Protein AF-A0A353Z3K5-F1 (afdb_monomer_lite)

Sequence (93 aa):
FTDIGNIWLVNEDESRPGGRFNANTFINELAVSSGIGLRISIDPIIVRFDWAWPMRYPYPIENSHWVIDDINFSSYDWRKKNLILNISLGYPF

Radius of gyration: 17.29 Å; chains: 1; bounding box: 48×22×41 Å

Foldseek 3Di:
DKDKDDAADCDDDPVDPPRHDDPVLVVLQIWMKDWDKDWDCDPFKIKMKIKIFTQAHSDDDPNGRGCPVVDDPPDPVNCVVTIDIDIDMDGDD

Secondary structure (DSSP, 8-state):
-EEEE---BSS--TTSTT-B--TTTTTTT-EEEEEEEEEEEETTEEEEEEEEEEEEEEEEETTEEE-STT--TT-HHHHHHH-EEEEEEE---

Structure (mmCIF, N/CA/C/O backbone):
data_AF-A0A353Z3K5-F1
#
_entry.id   AF-A0A353Z3K5-F1
#
loop_
_atom_site.group_PDB
_atom_site.id
_atom_site.type_symbol
_atom_site.label_atom_id
_atom_site.label_alt_id
_atom_site.label_comp_id
_atom_site.label_asym_id
_atom_site.label_entity_id
_atom_site.label_seq_id
_atom_site.pdbx_PDB_ins_code
_atom_site.Cartn_x
_atom_site.Cartn_y
_atom_site.Cartn_z
_atom_site.occupancy
_atom_site.B_iso_or_equiv
_atom_site.auth_seq_id
_atom_site.auth_comp_id
_atom_site.auth_asym_id
_atom_site.auth_atom_id
_atom_site.pdbx_PDB_model_num
ATOM 1 N N . PHE A 1 1 ? -7.511 -7.131 5.275 1.00 94.75 1 PHE A N 1
ATOM 2 C CA . PHE A 1 1 ? -7.795 -7.170 3.832 1.00 94.75 1 PHE A CA 1
ATOM 3 C C . PHE A 1 1 ? -6.488 -6.977 3.078 1.00 94.75 1 PHE A C 1
ATOM 5 O O . PHE A 1 1 ? -5.529 -6.482 3.665 1.00 94.75 1 PHE A O 1
ATOM 12 N N . THR A 1 2 ? -6.441 -7.407 1.823 1.00 97.00 2 THR A N 1
ATOM 13 C CA . THR A 1 2 ? -5.292 -7.225 0.932 1.00 97.00 2 THR A CA 1
ATOM 14 C C . THR A 1 2 ? -5.845 -6.847 -0.426 1.00 97.00 2 THR A C 1
ATOM 16 O O . THR A 1 2 ? -6.682 -7.578 -0.957 1.00 97.00 2 THR A O 1
ATOM 19 N N . ASP A 1 3 ? -5.375 -5.726 -0.958 1.00 96.19 3 ASP A N 1
ATOM 20 C CA . ASP A 1 3 ? -5.824 -5.181 -2.231 1.00 96.19 3 ASP A CA 1
ATOM 21 C C . ASP A 1 3 ? -4.668 -5.216 -3.228 1.00 96.19 3 ASP A C 1
ATOM 23 O O . ASP A 1 3 ? -3.511 -4.952 -2.886 1.00 96.19 3 ASP A O 1
ATOM 27 N N . ILE A 1 4 ? -4.984 -5.579 -4.468 1.00 97.75 4 ILE A N 1
ATOM 28 C CA . ILE A 1 4 ? -4.015 -5.699 -5.555 1.00 97.75 4 ILE A CA 1
ATOM 29 C C . ILE A 1 4 ? -4.603 -5.015 -6.777 1.00 97.75 4 ILE A C 1
ATOM 31 O O . ILE A 1 4 ? -5.719 -5.336 -7.189 1.00 97.75 4 ILE A O 1
ATOM 35 N N . GLY A 1 5 ? -3.861 -4.090 -7.375 1.00 96.56 5 GLY A N 1
ATOM 36 C CA . GLY A 1 5 ? -4.352 -3.398 -8.555 1.00 96.56 5 GLY A CA 1
ATOM 37 C C . GLY A 1 5 ? -3.366 -2.422 -9.164 1.00 96.56 5 GLY A C 1
ATOM 38 O O . GLY A 1 5 ? -2.364 -2.039 -8.564 1.00 96.56 5 GLY A O 1
ATOM 39 N N . ASN A 1 6 ? -3.679 -2.026 -10.389 1.00 96.38 6 ASN A N 1
ATOM 40 C CA . ASN A 1 6 ? -3.043 -0.930 -11.097 1.00 96.38 6 ASN A CA 1
ATOM 41 C C . ASN A 1 6 ? -4.025 -0.388 -12.152 1.00 96.38 6 ASN A C 1
ATOM 43 O O . ASN A 1 6 ? -5.054 -1.011 -12.426 1.00 96.38 6 ASN A O 1
ATOM 47 N N . ILE A 1 7 ? -3.731 0.781 -12.718 1.00 95.12 7 ILE A N 1
ATOM 48 C CA . ILE A 1 7 ? -4.528 1.419 -13.768 1.00 95.12 7 ILE A CA 1
ATOM 49 C C . ILE A 1 7 ? -3.639 1.601 -14.994 1.00 95.12 7 ILE A C 1
ATOM 51 O O . ILE A 1 7 ? -2.538 2.135 -14.893 1.00 95.12 7 ILE A O 1
ATOM 55 N N . TRP A 1 8 ? -4.154 1.202 -16.156 1.00 96.12 8 TRP A N 1
ATOM 56 C CA . TRP A 1 8 ? -3.456 1.310 -17.433 1.00 96.12 8 TRP A CA 1
ATOM 57 C C . TRP A 1 8 ? -4.251 2.127 -18.441 1.00 96.12 8 TRP A C 1
ATOM 59 O O . TRP A 1 8 ? -5.479 2.212 -18.387 1.00 96.12 8 TRP A O 1
ATOM 69 N N . LEU A 1 9 ? -3.533 2.690 -19.405 1.00 96.12 9 LEU A N 1
ATOM 70 C CA . LEU A 1 9 ? -4.099 3.344 -20.568 1.00 96.12 9 LEU A CA 1
ATOM 71 C C . LEU A 1 9 ? -4.392 2.320 -21.662 1.00 96.12 9 LEU A C 1
ATOM 73 O O . LEU A 1 9 ? -3.606 1.407 -21.922 1.00 96.12 9 LEU A O 1
ATOM 77 N N . VAL A 1 10 ? -5.529 2.501 -22.330 1.00 94.69 10 VAL A N 1
ATOM 78 C CA . VAL A 1 10 ? -5.874 1.724 -23.528 1.00 94.69 10 VAL A CA 1
ATOM 79 C C . VAL A 1 10 ? -5.013 2.174 -24.711 1.00 94.69 10 VAL A C 1
ATOM 81 O O . VAL A 1 10 ? -4.449 1.345 -25.423 1.00 94.69 10 VAL A O 1
ATOM 84 N N . ASN A 1 11 ? -4.877 3.492 -24.877 1.00 93.50 11 ASN A N 1
ATOM 85 C CA . ASN A 1 11 ? -4.079 4.124 -25.923 1.00 93.50 11 ASN A CA 1
ATOM 86 C C . ASN A 1 11 ? -2.814 4.742 -25.326 1.00 93.50 11 ASN A C 1
ATOM 88 O O . ASN A 1 11 ? -2.805 5.136 -24.161 1.00 93.50 11 ASN A O 1
ATOM 92 N N . GLU A 1 12 ? -1.761 4.846 -26.130 1.00 93.00 12 GLU A N 1
ATOM 93 C CA . GLU A 1 12 ? -0.553 5.568 -25.726 1.00 93.00 12 GLU A CA 1
ATOM 94 C C . GLU A 1 12 ? -0.837 7.063 -25.579 1.00 93.00 12 GLU A C 1
ATOM 96 O O . GLU A 1 12 ? -1.688 7.629 -26.266 1.00 93.00 12 GLU A O 1
ATOM 101 N N . ASP A 1 13 ? -0.122 7.684 -24.648 1.00 94.69 13 ASP A N 1
ATOM 102 C CA . ASP A 1 13 ? -0.214 9.101 -24.331 1.00 94.69 13 ASP A CA 1
ATOM 103 C C . ASP A 1 13 ? 1.206 9.614 -24.091 1.00 94.69 13 ASP A C 1
ATOM 105 O O . ASP A 1 13 ? 1.905 9.128 -23.198 1.00 94.69 13 ASP A O 1
ATOM 109 N N . GLU A 1 14 ? 1.639 10.586 -24.891 1.00 93.81 14 GLU A N 1
ATOM 110 C CA . GLU A 1 14 ? 2.986 11.161 -24.817 1.00 93.81 14 GLU A CA 1
ATOM 111 C C . GLU A 1 14 ? 3.270 11.824 -23.462 1.00 93.81 14 GLU A C 1
ATOM 113 O O . GLU A 1 14 ? 4.418 11.866 -23.023 1.00 93.81 14 GLU A O 1
ATOM 118 N N . SER A 1 15 ? 2.233 12.291 -22.756 1.00 95.38 15 SER A N 1
ATOM 119 C CA . SER A 1 15 ? 2.374 12.853 -21.408 1.00 95.38 15 SER A CA 1
ATOM 120 C C . SER A 1 15 ? 2.586 11.788 -20.325 1.00 95.38 15 SER A C 1
ATOM 122 O O . SER A 1 15 ? 3.001 12.114 -19.212 1.00 95.38 15 SER A O 1
ATOM 124 N N . ARG A 1 16 ? 2.302 10.514 -20.631 1.00 89.94 16 ARG A N 1
ATOM 125 C CA . ARG A 1 16 ? 2.358 9.370 -19.705 1.00 89.94 16 ARG A CA 1
ATOM 126 C C . ARG A 1 16 ? 3.032 8.162 -20.373 1.00 89.94 16 ARG A C 1
ATOM 128 O O . ARG A 1 16 ? 2.393 7.118 -20.563 1.00 89.94 16 ARG A O 1
ATOM 135 N N . PRO A 1 17 ? 4.323 8.283 -20.736 1.00 89.88 17 PRO A N 1
ATOM 136 C CA . PRO A 1 17 ? 5.049 7.214 -21.412 1.00 89.88 17 PRO A CA 1
ATOM 137 C C . PRO A 1 17 ? 5.077 5.943 -20.555 1.00 89.88 17 PRO A C 1
ATOM 139 O O . PRO A 1 17 ? 5.242 6.001 -19.339 1.00 89.88 17 PRO A O 1
ATOM 142 N N . GLY A 1 18 ? 4.890 4.785 -21.194 1.00 88.81 18 GLY A N 1
ATOM 143 C CA . GLY A 1 18 ? 4.819 3.490 -20.505 1.00 88.81 18 GLY A CA 1
ATOM 144 C C . GLY A 1 18 ? 3.491 3.206 -19.791 1.00 88.81 18 GLY A C 1
ATOM 145 O O . GLY A 1 18 ? 3.342 2.141 -19.210 1.00 88.81 18 GLY A O 1
ATOM 146 N N . GLY A 1 19 ? 2.504 4.109 -19.855 1.00 91.81 19 GLY A N 1
ATOM 147 C CA . GLY A 1 19 ? 1.202 3.909 -19.211 1.00 91.81 19 GLY A CA 1
ATOM 148 C C . GLY A 1 19 ? 0.265 2.9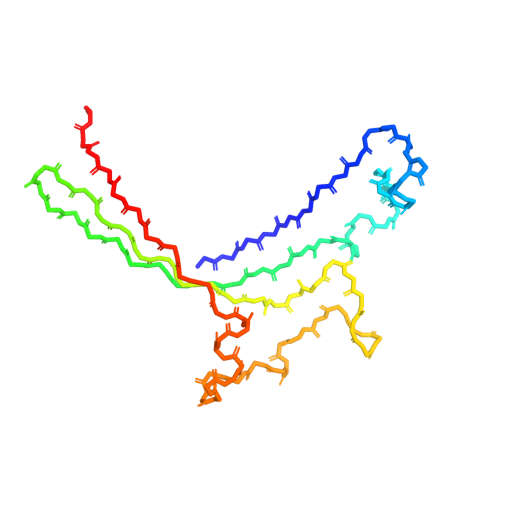30 -19.930 1.00 91.81 19 GLY A C 1
ATOM 149 O O . GLY A 1 19 ? -0.755 2.546 -19.360 1.00 91.81 19 GLY A O 1
ATOM 150 N N . ARG A 1 20 ? 0.561 2.535 -21.176 1.00 95.31 20 ARG A N 1
ATOM 151 C CA . ARG A 1 20 ? -0.281 1.606 -21.944 1.00 95.31 20 ARG A CA 1
ATOM 152 C C . ARG A 1 20 ? -0.202 0.189 -21.378 1.00 95.31 20 ARG A C 1
ATOM 154 O O . ARG A 1 20 ? 0.876 -0.295 -21.056 1.00 95.31 20 ARG A O 1
ATOM 161 N N . PHE A 1 21 ? -1.344 -0.495 -21.328 1.00 95.81 21 PHE A N 1
ATOM 162 C CA . PHE A 1 21 ? -1.402 -1.888 -20.890 1.00 95.81 21 PHE A CA 1
ATOM 163 C C . PHE A 1 21 ? -0.507 -2.799 -21.742 1.00 95.81 21 PHE A C 1
ATOM 165 O O . PHE A 1 21 ? -0.617 -2.826 -22.971 1.00 95.81 21 PHE A O 1
ATOM 172 N N . ASN A 1 22 ? 0.320 -3.601 -21.073 1.00 94.19 22 ASN A N 1
ATOM 173 C CA . ASN A 1 22 ? 1.156 -4.614 -21.700 1.00 94.19 22 ASN A CA 1
ATOM 174 C C . ASN A 1 22 ? 1.059 -5.944 -20.936 1.00 94.19 22 ASN A C 1
ATOM 176 O O . ASN A 1 22 ? 1.444 -6.057 -19.772 1.00 94.19 22 ASN A O 1
ATOM 180 N N . ALA A 1 23 ? 0.581 -6.983 -21.623 1.00 94.19 23 ALA A N 1
ATOM 181 C CA . ALA A 1 23 ? 0.371 -8.310 -21.045 1.00 94.19 23 ALA A CA 1
ATOM 182 C C . ALA A 1 23 ? 1.668 -9.012 -20.590 1.00 94.19 23 ALA A C 1
ATOM 184 O O . ALA A 1 23 ? 1.603 -9.951 -19.802 1.00 94.19 23 ALA A O 1
ATOM 185 N N . ASN A 1 24 ? 2.841 -8.566 -21.046 1.00 94.75 24 ASN A N 1
ATOM 186 C CA . ASN A 1 24 ? 4.122 -9.131 -20.620 1.00 94.75 24 ASN A CA 1
ATOM 187 C C . ASN A 1 24 ? 4.643 -8.509 -19.314 1.00 94.75 24 ASN A C 1
ATOM 189 O O . ASN A 1 24 ? 5.468 -9.125 -18.642 1.00 94.75 24 ASN A O 1
ATOM 193 N N . THR A 1 25 ? 4.192 -7.303 -18.952 1.00 92.25 25 THR A N 1
ATOM 194 C CA . THR A 1 25 ? 4.715 -6.551 -17.795 1.00 92.25 25 THR A CA 1
ATOM 195 C C . THR A 1 25 ? 3.675 -6.289 -16.710 1.00 92.25 25 THR A C 1
ATOM 197 O O . THR A 1 25 ? 4.066 -5.999 -15.582 1.00 92.25 25 THR A O 1
ATOM 200 N N . PHE A 1 26 ? 2.377 -6.473 -16.985 1.00 93.50 26 PHE A N 1
ATOM 201 C CA . PHE A 1 26 ? 1.296 -6.080 -16.069 1.00 93.50 26 PHE A CA 1
ATOM 202 C C . PHE A 1 26 ? 1.428 -6.645 -14.646 1.00 93.50 26 PHE A C 1
ATOM 204 O O . PHE A 1 26 ? 1.130 -5.937 -13.691 1.00 93.50 26 PHE A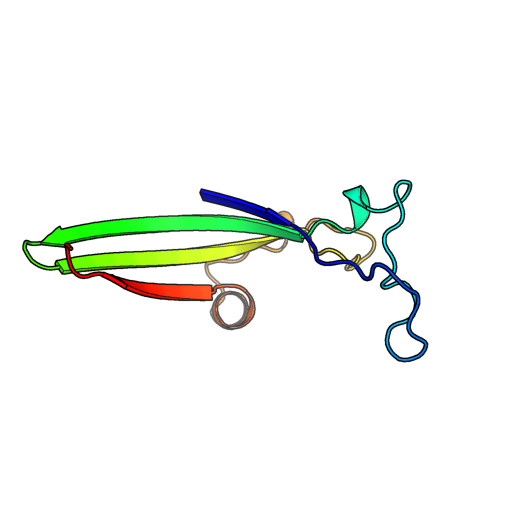 O 1
ATOM 211 N N . ILE A 1 27 ? 1.914 -7.883 -14.477 1.00 93.31 27 ILE A N 1
ATOM 212 C CA . ILE A 1 27 ? 2.133 -8.482 -13.148 1.00 93.31 27 ILE A CA 1
ATOM 213 C C . ILE A 1 27 ? 3.162 -7.684 -12.343 1.00 93.31 27 ILE A C 1
ATOM 215 O O . ILE A 1 27 ? 2.981 -7.464 -11.145 1.00 93.31 27 ILE A O 1
ATOM 219 N N . ASN A 1 28 ? 4.223 -7.213 -13.001 1.00 91.81 28 ASN A N 1
ATOM 220 C CA . ASN A 1 28 ? 5.260 -6.422 -12.349 1.00 91.81 28 ASN A CA 1
ATOM 221 C C . ASN A 1 28 ? 4.777 -5.009 -11.999 1.00 91.81 28 ASN A C 1
ATOM 223 O O . ASN A 1 28 ? 5.342 -4.367 -11.117 1.00 91.81 28 ASN A O 1
ATOM 227 N N . GLU A 1 29 ? 3.696 -4.556 -12.619 1.00 94.31 29 GLU A N 1
ATOM 228 C CA . GLU A 1 29 ? 3.117 -3.229 -12.432 1.00 94.31 29 GLU A CA 1
ATOM 229 C C . GLU A 1 29 ? 1.975 -3.224 -11.398 1.00 94.31 29 GLU A C 1
ATOM 231 O O . GLU A 1 29 ? 1.368 -2.188 -11.169 1.00 94.31 29 GLU A O 1
ATOM 236 N N . LEU A 1 30 ? 1.663 -4.347 -10.738 1.00 96.19 30 LEU A N 1
ATOM 237 C CA . LEU A 1 30 ? 0.601 -4.407 -9.722 1.00 96.19 30 LEU A CA 1
ATOM 238 C C . LEU A 1 30 ? 1.036 -3.813 -8.375 1.00 96.19 30 LEU A C 1
ATOM 240 O O . LEU A 1 30 ? 1.932 -4.339 -7.715 1.00 96.19 30 LEU A O 1
ATOM 244 N N . ALA A 1 31 ? 0.360 -2.778 -7.888 1.00 96.75 31 ALA A N 1
ATOM 245 C CA . ALA A 1 31 ? 0.528 -2.352 -6.503 1.00 96.75 31 ALA A CA 1
ATOM 246 C C . ALA A 1 31 ? -0.169 -3.350 -5.566 1.00 96.75 31 ALA A C 1
ATOM 248 O O . ALA A 1 31 ? -1.262 -3.828 -5.875 1.00 96.75 31 ALA A O 1
ATOM 249 N N . VAL A 1 32 ? 0.450 -3.656 -4.424 1.00 97.31 32 VAL A N 1
ATOM 250 C CA . VAL A 1 32 ? -0.143 -4.504 -3.377 1.00 97.31 32 VAL A CA 1
ATOM 251 C C . VAL A 1 32 ? -0.130 -3.737 -2.068 1.00 97.31 32 VAL A C 1
ATOM 253 O O . VAL A 1 32 ? 0.917 -3.242 -1.644 1.00 97.31 32 VAL A O 1
ATOM 256 N N . SER A 1 33 ? -1.271 -3.686 -1.396 1.00 96.38 33 SER A N 1
ATOM 257 C CA . SER A 1 33 ? -1.399 -3.157 -0.043 1.00 96.38 33 SER A CA 1
ATOM 258 C C . SER A 1 33 ? -2.085 -4.171 0.861 1.00 96.38 33 SER A C 1
ATOM 260 O O . SER A 1 33 ? -2.875 -5.009 0.423 1.00 96.38 33 SER A O 1
ATOM 262 N N . SER A 1 34 ? -1.766 -4.094 2.145 1.00 97.38 34 SER A N 1
ATOM 263 C CA . SER A 1 34 ? -2.423 -4.881 3.181 1.00 97.38 34 SER A CA 1
ATOM 264 C C . SER A 1 34 ? -2.940 -3.951 4.258 1.00 97.38 34 SER A C 1
ATOM 266 O O . SER A 1 34 ? -2.377 -2.885 4.508 1.00 97.38 34 SER A O 1
ATOM 268 N N . GLY A 1 35 ? -4.032 -4.355 4.890 1.00 96.69 35 GLY A N 1
ATOM 269 C CA . GLY A 1 35 ? -4.692 -3.529 5.879 1.00 96.69 35 GLY A CA 1
ATOM 270 C C . GLY A 1 35 ? -5.574 -4.298 6.844 1.00 96.69 35 GLY A C 1
ATOM 271 O O . GLY A 1 35 ? -5.897 -5.474 6.655 1.00 96.69 35 GLY A O 1
ATOM 272 N N . ILE A 1 36 ? -5.985 -3.606 7.897 1.00 97.19 36 ILE A N 1
ATOM 273 C CA . ILE A 1 36 ? -6.923 -4.084 8.908 1.00 97.19 36 ILE A CA 1
ATOM 274 C C . ILE A 1 36 ? -8.117 -3.137 8.907 1.00 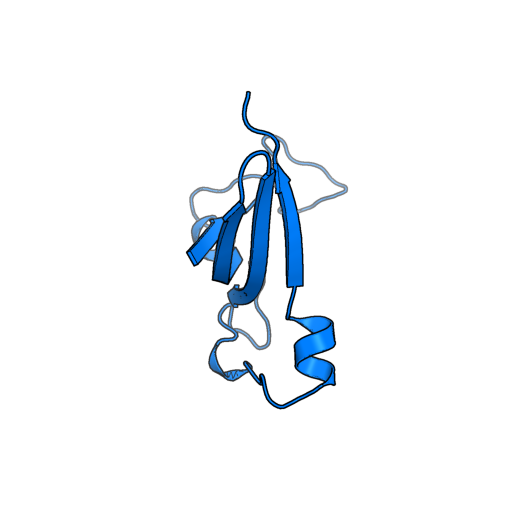97.19 36 ILE A C 1
ATOM 276 O O . ILE A 1 36 ? -7.954 -1.918 8.946 1.00 97.19 36 ILE A O 1
ATOM 280 N N . GLY A 1 37 ? -9.311 -3.719 8.849 1.00 96.62 37 GLY A N 1
ATOM 281 C CA . GLY A 1 37 ? -10.573 -2.993 8.854 1.00 96.62 37 GLY A CA 1
ATOM 282 C C . GLY A 1 37 ? -11.378 -3.304 10.107 1.00 96.62 37 GLY A C 1
ATOM 283 O O . GLY A 1 37 ? -11.500 -4.467 10.494 1.00 96.62 37 GLY A O 1
ATOM 284 N N . LEU A 1 38 ? -11.948 -2.274 10.723 1.00 96.94 38 LEU A N 1
ATOM 285 C CA . LEU A 1 38 ? -12.922 -2.378 11.802 1.00 96.94 38 LEU A CA 1
ATOM 286 C C . LEU A 1 38 ? -14.270 -1.863 11.299 1.00 96.94 38 LEU A C 1
ATOM 288 O O . LEU A 1 38 ? -14.381 -0.714 10.875 1.00 96.94 38 LEU A O 1
ATOM 292 N N . ARG A 1 39 ? -15.301 -2.708 11.377 1.00 95.12 39 ARG A N 1
ATOM 293 C CA . ARG A 1 39 ? -16.679 -2.362 11.013 1.00 95.12 39 ARG A CA 1
ATOM 294 C C . ARG A 1 39 ? -17.567 -2.420 12.245 1.00 95.12 39 ARG A C 1
ATOM 296 O O . ARG A 1 39 ? -17.688 -3.468 12.871 1.00 95.12 39 ARG A O 1
ATOM 303 N N . ILE A 1 40 ? -18.216 -1.304 12.547 1.00 95.19 40 ILE A N 1
ATOM 304 C CA . ILE A 1 40 ? -19.132 -1.157 13.675 1.00 95.19 40 ILE A CA 1
ATOM 305 C C . ILE A 1 40 ? -20.526 -0.886 13.107 1.00 95.19 40 ILE A C 1
ATOM 307 O O . ILE A 1 40 ? -20.694 0.011 12.284 1.00 95.19 40 ILE A O 1
ATOM 311 N N . SER A 1 41 ? -21.514 -1.675 13.530 1.00 93.94 41 SER A N 1
ATOM 312 C CA . SER A 1 41 ? -22.917 -1.524 13.131 1.00 93.94 41 SER A CA 1
ATOM 313 C C . SER A 1 41 ? -23.719 -1.089 14.351 1.00 93.94 41 SER A C 1
ATOM 315 O O . SER A 1 41 ? -23.849 -1.861 15.298 1.00 93.94 41 SER A O 1
ATOM 317 N N . ILE A 1 42 ? -24.200 0.151 14.349 1.00 90.50 42 ILE A N 1
ATOM 318 C CA . ILE A 1 42 ? -25.026 0.729 15.413 1.00 90.50 42 ILE A CA 1
ATOM 319 C C . ILE A 1 42 ? -26.251 1.299 14.726 1.00 90.50 42 ILE A C 1
ATOM 321 O O . ILE A 1 42 ? -26.127 2.333 14.087 1.00 90.50 42 ILE A O 1
ATOM 325 N N . ASP A 1 43 ? -27.414 0.666 14.835 1.00 89.06 43 ASP A N 1
ATOM 326 C CA . ASP A 1 43 ? -28.599 1.138 14.117 1.00 89.06 43 ASP A CA 1
ATOM 327 C C . ASP A 1 43 ? -28.912 2.610 14.457 1.00 89.06 43 ASP A C 1
ATOM 329 O O . ASP A 1 43 ? -28.979 2.958 15.641 1.00 89.06 43 ASP A O 1
ATOM 333 N N . PRO A 1 44 ? -29.088 3.501 13.459 1.00 88.69 44 PRO A N 1
ATOM 334 C CA . PRO A 1 44 ? -29.201 3.265 12.013 1.00 88.69 44 PRO A CA 1
ATOM 335 C C . PRO A 1 44 ? -27.928 3.651 11.220 1.00 88.69 44 PRO A C 1
ATOM 337 O O . PRO A 1 44 ? -28.010 4.347 10.218 1.00 88.69 44 PRO A O 1
ATOM 340 N N . ILE A 1 45 ? -26.726 3.319 11.675 1.00 92.94 45 ILE A N 1
ATOM 341 C CA . ILE A 1 45 ? -25.445 3.781 11.116 1.00 92.94 45 ILE A CA 1
ATOM 342 C C . ILE A 1 45 ? -24.440 2.622 11.061 1.00 92.94 45 ILE A C 1
ATOM 344 O O . ILE A 1 45 ? -24.289 1.832 11.993 1.00 92.94 45 ILE A O 1
ATOM 348 N N . ILE A 1 46 ? -23.676 2.552 9.972 1.00 94.25 46 ILE A N 1
ATOM 349 C CA . ILE A 1 46 ? -22.495 1.693 9.856 1.00 94.25 46 ILE A CA 1
ATOM 350 C C . ILE A 1 46 ? -21.264 2.587 9.777 1.00 94.25 46 ILE A C 1
ATOM 352 O O . ILE A 1 46 ? -21.167 3.448 8.905 1.00 94.25 46 ILE A O 1
ATOM 356 N N . VAL A 1 47 ? -20.297 2.348 10.655 1.00 95.50 47 VAL A N 1
ATOM 357 C CA . VAL A 1 47 ? -19.007 3.042 10.656 1.00 95.50 47 VAL A CA 1
ATOM 358 C C . VAL A 1 47 ? -17.913 2.057 10.270 1.00 95.50 47 VAL A C 1
ATOM 360 O O . VAL A 1 47 ? -17.901 0.917 10.744 1.00 95.50 47 VAL A O 1
ATOM 363 N N . ARG A 1 48 ? -16.980 2.486 9.417 1.00 96.06 48 ARG A N 1
ATOM 364 C CA . ARG A 1 48 ? -15.783 1.708 9.080 1.00 96.06 48 ARG A CA 1
ATOM 365 C C . ARG A 1 48 ? -14.519 2.525 9.274 1.00 96.06 48 ARG A C 1
ATOM 367 O O . ARG A 1 48 ? -14.482 3.697 8.902 1.00 96.06 48 ARG A O 1
ATOM 374 N N . PHE A 1 49 ? -13.502 1.853 9.793 1.00 97.12 49 PHE A N 1
ATOM 375 C CA . PHE A 1 49 ? -12.131 2.330 9.893 1.00 97.12 49 PHE A CA 1
ATOM 376 C C . PHE A 1 49 ? -11.236 1.318 9.195 1.00 97.12 49 PHE A C 1
ATOM 378 O O . PHE A 1 49 ? -11.129 0.184 9.655 1.00 97.12 49 PHE A O 1
ATOM 385 N N . ASP A 1 50 ? -10.617 1.718 8.095 1.00 97.19 50 ASP A N 1
ATOM 386 C CA . ASP A 1 50 ? -9.747 0.862 7.300 1.00 97.19 50 ASP A CA 1
ATOM 387 C C . ASP A 1 50 ? -8.331 1.456 7.321 1.00 97.19 50 ASP A C 1
ATOM 389 O O . ASP A 1 50 ? -8.083 2.523 6.758 1.00 97.19 50 ASP A O 1
ATOM 393 N N . TRP A 1 51 ? -7.406 0.775 8.002 1.00 96.81 51 TRP A N 1
ATOM 394 C CA . TRP A 1 51 ? -5.981 1.112 8.017 1.00 96.81 51 TRP A CA 1
ATOM 395 C C . TRP A 1 51 ? -5.241 0.244 7.014 1.00 96.81 51 TRP A C 1
ATOM 397 O O . TRP A 1 51 ? -5.272 -0.978 7.141 1.00 96.81 51 TRP A O 1
ATOM 407 N N . ALA A 1 52 ? -4.538 0.855 6.065 1.00 97.31 52 ALA A N 1
ATOM 408 C CA . ALA A 1 52 ? -3.774 0.148 5.043 1.00 97.31 52 ALA A CA 1
ATOM 409 C C . ALA A 1 52 ? -2.352 0.699 4.907 1.00 97.31 52 ALA A C 1
ATOM 411 O O . ALA A 1 52 ? -2.097 1.876 5.168 1.00 97.31 52 ALA A O 1
ATOM 412 N N . TRP A 1 53 ? -1.434 -0.165 4.485 1.00 97.31 53 TRP A N 1
ATOM 413 C CA . TRP A 1 53 ? -0.037 0.155 4.208 1.00 97.31 53 TRP A CA 1
ATOM 414 C C . TRP A 1 53 ? 0.468 -0.642 2.987 1.00 97.31 53 TRP A C 1
ATOM 416 O O . TRP A 1 53 ? -0.063 -1.717 2.678 1.00 97.31 53 TRP A O 1
ATOM 426 N N . PRO A 1 54 ? 1.465 -0.125 2.249 1.00 96.44 54 PRO A N 1
ATOM 427 C CA . PRO A 1 54 ? 1.967 -0.761 1.035 1.00 96.44 54 PRO A CA 1
ATOM 428 C C . PRO A 1 54 ? 2.801 -2.007 1.361 1.00 96.44 54 PRO A C 1
ATOM 430 O O . PRO A 1 54 ? 3.613 -1.995 2.281 1.00 96.44 54 PRO A O 1
ATOM 433 N N . MET A 1 55 ? 2.613 -3.070 0.578 1.00 96.62 55 MET A N 1
ATOM 434 C CA . MET A 1 55 ? 3.471 -4.268 0.536 1.00 96.62 55 MET A CA 1
ATOM 435 C C . MET A 1 55 ? 4.364 -4.271 -0.700 1.00 96.62 55 MET A C 1
ATOM 437 O O . MET A 1 55 ? 5.493 -4.761 -0.653 1.00 96.62 55 MET A O 1
ATOM 441 N N . ARG A 1 56 ? 3.842 -3.746 -1.813 1.00 95.94 56 ARG A N 1
ATOM 442 C CA . ARG A 1 56 ? 4.501 -3.741 -3.113 1.00 95.94 56 ARG A CA 1
ATOM 443 C C . ARG A 1 56 ? 4.147 -2.478 -3.885 1.00 95.94 56 ARG A C 1
ATOM 445 O O . ARG A 1 56 ? 2.963 -2.167 -4.032 1.00 95.94 56 ARG A O 1
ATOM 452 N N . TYR A 1 57 ? 5.148 -1.803 -4.435 1.00 95.56 57 TYR A N 1
ATOM 453 C CA . TYR A 1 57 ? 4.945 -0.699 -5.366 1.00 95.56 57 TYR A CA 1
ATOM 454 C C . TYR A 1 57 ? 4.902 -1.192 -6.821 1.00 95.56 57 TYR A C 1
ATOM 456 O O . TYR A 1 57 ? 5.574 -2.165 -7.182 1.00 95.56 57 TYR A O 1
ATOM 464 N N . PRO A 1 58 ? 4.136 -0.512 -7.692 1.00 93.75 58 PRO A N 1
ATOM 465 C CA . PRO A 1 58 ? 4.081 -0.839 -9.116 1.00 93.75 58 PRO A CA 1
ATOM 466 C C . PRO A 1 58 ? 5.386 -0.475 -9.849 1.00 93.75 58 PRO A C 1
ATOM 468 O O . PRO A 1 58 ? 5.618 -0.930 -10.963 1.00 93.75 58 PRO A O 1
ATOM 471 N N . TYR A 1 59 ? 6.265 0.297 -9.204 1.00 90.62 59 TYR A N 1
ATOM 472 C CA . TYR A 1 59 ? 7.615 0.638 -9.647 1.00 90.62 59 TYR A CA 1
ATOM 473 C C . TYR A 1 59 ? 8.657 0.105 -8.648 1.00 90.62 59 TYR A C 1
ATOM 475 O O . TYR A 1 59 ? 8.349 -0.027 -7.461 1.00 90.62 59 TYR A O 1
ATOM 483 N N . PRO A 1 60 ? 9.881 -0.208 -9.101 1.00 89.25 60 PRO A N 1
ATOM 484 C CA . PRO A 1 60 ? 10.931 -0.703 -8.222 1.00 89.25 60 PRO A CA 1
ATOM 485 C C . PRO A 1 60 ? 11.520 0.415 -7.346 1.00 89.25 60 PRO A C 1
ATOM 487 O O . PRO A 1 60 ? 11.740 1.537 -7.803 1.00 89.25 60 PRO A O 1
ATOM 490 N N . ILE A 1 61 ? 11.830 0.076 -6.098 1.00 86.62 61 ILE A N 1
ATOM 491 C CA . ILE A 1 61 ? 12.615 0.849 -5.133 1.00 86.62 61 ILE A CA 1
ATOM 492 C C . ILE A 1 61 ? 13.818 -0.024 -4.766 1.00 86.62 61 ILE A C 1
ATOM 494 O O . ILE A 1 61 ? 13.646 -1.183 -4.410 1.00 86.62 61 ILE A O 1
ATOM 498 N N . GLU A 1 62 ? 15.039 0.490 -4.925 1.00 87.56 62 GLU A N 1
ATOM 499 C CA . GLU A 1 62 ? 16.272 -0.278 -4.648 1.00 87.56 62 GLU A CA 1
ATOM 500 C C . GLU A 1 62 ? 16.323 -1.654 -5.355 1.00 87.56 62 GLU A C 1
ATOM 502 O O . GLU A 1 62 ? 16.794 -2.648 -4.812 1.00 87.56 62 GLU A O 1
ATOM 507 N N . ASN A 1 63 ? 15.842 -1.715 -6.604 1.00 87.62 63 ASN A N 1
ATOM 508 C CA . ASN A 1 63 ? 15.706 -2.936 -7.420 1.00 87.62 63 ASN A CA 1
ATOM 509 C C . ASN A 1 63 ? 14.679 -3.970 -6.910 1.00 87.62 63 ASN A C 1
ATOM 511 O O . ASN A 1 63 ? 14.596 -5.064 -7.468 1.00 87.62 63 ASN A O 1
ATOM 515 N N . SER A 1 64 ? 13.859 -3.630 -5.913 1.00 91.25 64 SER A N 1
ATOM 516 C CA . SER A 1 64 ? 12.753 -4.457 -5.428 1.00 91.25 64 SER A CA 1
ATOM 517 C C . SER A 1 64 ? 11.414 -3.750 -5.615 1.00 91.25 64 SER A C 1
ATOM 519 O O . SER A 1 64 ? 11.280 -2.552 -5.403 1.00 91.25 64 SER A O 1
ATOM 521 N N . HIS A 1 65 ? 10.375 -4.494 -5.984 1.00 92.88 65 HIS A N 1
ATOM 522 C CA . HIS A 1 65 ? 9.006 -3.980 -5.897 1.00 92.88 65 HIS A CA 1
ATOM 523 C C . HIS A 1 65 ? 8.419 -4.145 -4.493 1.00 92.88 65 HIS A C 1
ATOM 525 O O . HIS A 1 65 ? 7.482 -3.436 -4.136 1.00 92.88 65 HIS A O 1
ATOM 531 N N . TRP A 1 66 ? 8.932 -5.104 -3.720 1.00 95.12 66 TRP A N 1
ATOM 532 C CA . TRP A 1 66 ? 8.449 -5.451 -2.390 1.00 95.12 66 TRP A CA 1
ATOM 533 C C . TRP A 1 66 ? 9.153 -4.608 -1.336 1.00 95.12 66 TRP A C 1
ATOM 535 O O . TRP A 1 66 ? 10.377 -4.517 -1.346 1.00 95.12 66 TRP A O 1
ATOM 545 N N . VAL A 1 67 ? 8.369 -4.051 -0.417 1.00 94.75 67 VAL A N 1
ATOM 546 C CA . VAL A 1 67 ? 8.836 -3.168 0.668 1.00 94.75 67 VAL A CA 1
ATOM 547 C C . VAL A 1 67 ? 8.466 -3.722 2.043 1.00 94.75 67 VAL A C 1
ATOM 549 O O . VAL A 1 67 ? 8.271 -2.981 3.002 1.00 94.75 67 VAL A O 1
ATOM 552 N N . ILE A 1 68 ? 8.300 -5.045 2.134 1.00 92.94 68 ILE A N 1
ATOM 553 C CA . ILE A 1 68 ? 7.851 -5.710 3.363 1.00 92.94 68 ILE A CA 1
ATOM 554 C C . ILE A 1 68 ? 8.896 -5.546 4.473 1.00 92.94 68 ILE A C 1
ATOM 556 O O . ILE A 1 68 ? 8.539 -5.277 5.618 1.00 92.94 68 ILE A O 1
ATOM 560 N N . ASP A 1 69 ? 10.175 -5.641 4.117 1.00 92.38 69 ASP A N 1
ATOM 561 C CA . ASP A 1 69 ? 11.287 -5.511 5.061 1.00 92.38 69 ASP A CA 1
ATOM 562 C C . ASP A 1 69 ? 11.456 -4.067 5.578 1.00 92.38 69 ASP A C 1
ATOM 564 O O . ASP A 1 69 ? 11.986 -3.855 6.668 1.00 92.38 69 ASP A O 1
ATOM 568 N N . ASP A 1 70 ? 10.922 -3.078 4.852 1.00 91.75 70 ASP A N 1
ATOM 569 C CA . ASP A 1 70 ? 10.972 -1.655 5.216 1.00 91.75 70 ASP A CA 1
ATOM 570 C C . ASP A 1 70 ? 9.828 -1.227 6.147 1.00 91.75 70 ASP A C 1
ATOM 572 O O . ASP A 1 70 ? 9.733 -0.058 6.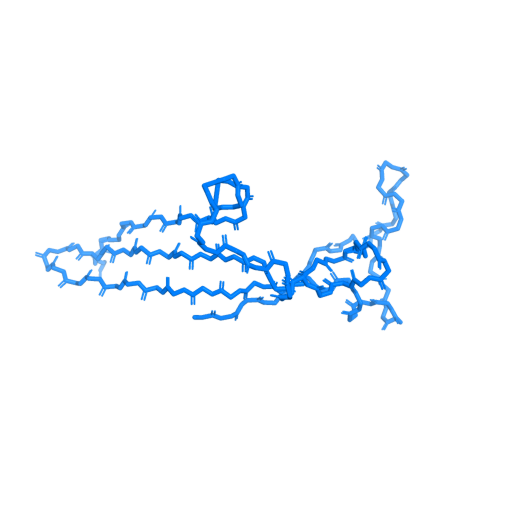545 1.00 91.75 70 ASP A O 1
ATOM 576 N N . ILE A 1 71 ? 8.907 -2.137 6.479 1.00 94.12 71 ILE A N 1
ATOM 577 C CA . ILE A 1 71 ? 7.745 -1.826 7.311 1.00 94.12 71 ILE A CA 1
ATOM 578 C C . ILE A 1 71 ? 8.192 -1.515 8.736 1.00 94.12 71 ILE A C 1
ATOM 580 O O . ILE A 1 71 ? 8.679 -2.375 9.468 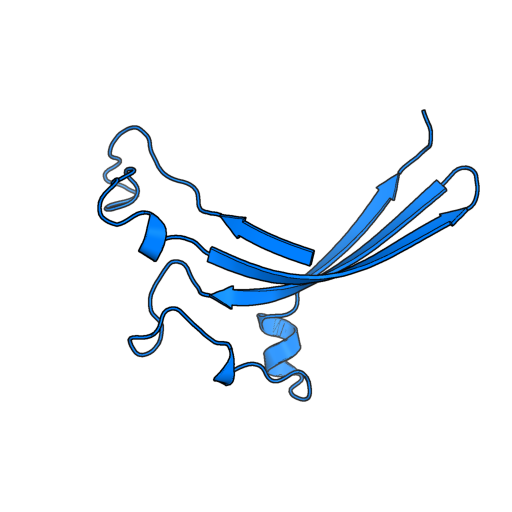1.00 94.12 71 ILE A O 1
ATOM 584 N N . ASN A 1 72 ? 7.929 -0.286 9.178 1.00 95.50 72 ASN A N 1
ATOM 585 C CA . ASN A 1 72 ? 8.270 0.149 10.525 1.00 95.50 72 ASN A CA 1
ATOM 586 C C . ASN A 1 72 ? 7.105 0.867 11.208 1.00 95.50 72 ASN A C 1
ATOM 588 O O . ASN A 1 72 ? 7.021 2.097 11.238 1.00 95.50 72 ASN A O 1
ATOM 592 N N . PHE A 1 73 ? 6.231 0.088 11.846 1.00 94.31 73 PHE A N 1
ATOM 593 C CA . PHE A 1 73 ? 5.114 0.628 12.620 1.00 94.31 73 PHE A CA 1
ATOM 594 C C . PHE A 1 73 ? 5.528 1.376 13.883 1.00 94.31 73 PHE A C 1
ATOM 596 O O . PHE A 1 73 ? 4.686 2.074 14.436 1.00 94.31 73 PHE A O 1
ATOM 603 N N . SER A 1 74 ? 6.774 1.273 14.348 1.00 96.00 74 SER A N 1
ATOM 604 C CA . SER A 1 74 ? 7.265 2.008 15.523 1.00 96.00 74 SER A CA 1
ATOM 605 C C .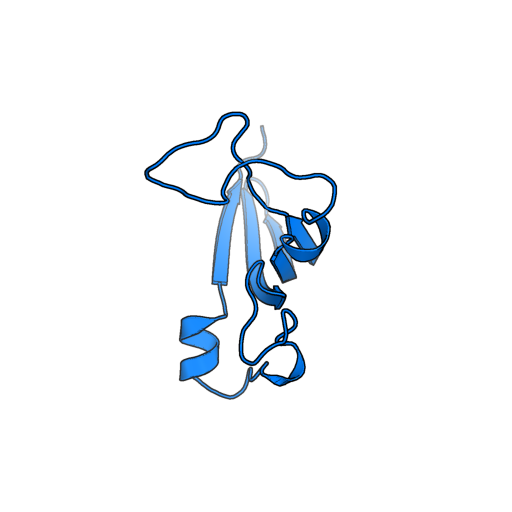 SER A 1 74 ? 7.713 3.429 15.164 1.00 96.00 74 SER A C 1
ATOM 607 O O . SER A 1 74 ? 7.558 4.347 15.974 1.00 96.00 74 SER A O 1
ATOM 609 N N . SER A 1 75 ? 8.170 3.647 13.930 1.00 97.25 75 SER A N 1
ATOM 610 C CA . SER A 1 75 ? 8.596 4.953 13.424 1.00 97.25 75 SER A CA 1
ATOM 611 C C . SER A 1 75 ? 7.411 5.874 13.120 1.00 97.25 75 SER A C 1
ATOM 613 O O . SER A 1 75 ? 6.510 5.541 12.349 1.00 97.25 75 SER A O 1
ATOM 615 N N . TYR A 1 76 ? 7.429 7.076 13.702 1.00 95.62 76 TYR A N 1
ATOM 616 C CA . TYR A 1 76 ? 6.440 8.112 13.401 1.00 95.62 76 TYR A CA 1
ATOM 617 C C . TYR A 1 76 ? 6.490 8.540 11.930 1.00 95.62 76 TYR A C 1
ATOM 619 O O . TYR A 1 76 ? 5.447 8.601 11.276 1.00 95.62 76 TYR A O 1
ATOM 627 N N . ASP A 1 77 ? 7.691 8.777 11.399 1.00 97.00 77 ASP A N 1
ATOM 628 C CA . ASP A 1 77 ? 7.872 9.231 10.020 1.00 97.00 77 ASP A CA 1
ATOM 629 C C . ASP A 1 77 ? 7.414 8.184 9.007 1.00 97.00 77 ASP A C 1
ATOM 631 O O . ASP A 1 77 ? 6.816 8.531 7.988 1.00 97.00 77 ASP A O 1
ATOM 635 N N . TRP A 1 78 ? 7.642 6.900 9.301 1.00 95.62 78 TRP A N 1
ATOM 636 C CA . TRP A 1 78 ? 7.166 5.815 8.450 1.00 95.62 78 TRP A CA 1
ATOM 637 C C . TRP A 1 78 ? 5.639 5.749 8.443 1.00 95.62 78 TRP A C 1
ATOM 639 O O . TRP A 1 78 ? 5.041 5.741 7.367 1.00 95.62 78 TRP A O 1
ATOM 649 N N . ARG A 1 79 ? 4.995 5.775 9.623 1.00 95.44 79 ARG A N 1
ATOM 650 C CA . ARG A 1 79 ? 3.526 5.763 9.722 1.00 95.44 79 ARG A CA 1
ATOM 651 C C . ARG A 1 79 ? 2.916 6.948 8.977 1.00 95.44 79 ARG A C 1
ATOM 653 O O . ARG A 1 79 ? 1.972 6.761 8.226 1.00 95.44 79 ARG A O 1
ATOM 660 N N . LYS A 1 80 ? 3.481 8.150 9.126 1.00 95.12 80 LYS A N 1
ATOM 661 C CA . LYS A 1 80 ? 2.985 9.363 8.459 1.00 95.12 80 LYS A CA 1
ATOM 662 C C . LYS A 1 80 ? 3.023 9.270 6.928 1.00 95.12 80 LYS A C 1
ATOM 664 O O . LYS A 1 80 ? 2.186 9.882 6.274 1.00 95.12 80 LYS A O 1
ATOM 669 N N . LYS A 1 81 ? 3.999 8.554 6.362 1.00 93.94 81 LYS A N 1
ATOM 670 C CA . LYS A 1 81 ? 4.179 8.426 4.906 1.00 93.94 81 LYS A CA 1
ATOM 671 C C . LYS A 1 81 ? 3.426 7.243 4.301 1.00 93.94 81 LYS A C 1
ATOM 673 O O . LYS A 1 81 ? 2.976 7.346 3.168 1.00 93.94 81 LYS A O 1
ATOM 678 N N . ASN A 1 82 ? 3.330 6.133 5.031 1.00 94.94 82 ASN A N 1
ATOM 679 C CA . ASN A 1 82 ? 2.907 4.848 4.471 1.00 94.94 82 ASN A CA 1
ATOM 680 C C . ASN A 1 82 ? 1.558 4.353 5.004 1.00 94.94 82 ASN A C 1
ATOM 682 O O . ASN A 1 82 ? 0.940 3.507 4.364 1.00 94.94 82 ASN A O 1
ATOM 686 N N . LEU A 1 83 ? 1.104 4.838 6.164 1.00 95.25 83 LEU A N 1
ATOM 687 C CA . LEU A 1 83 ? -0.155 4.402 6.758 1.00 95.25 83 LEU A CA 1
ATOM 688 C C . LEU A 1 83 ? -1.292 5.322 6.311 1.00 95.25 83 LEU A C 1
ATOM 690 O O . LEU A 1 83 ? -1.294 6.516 6.611 1.00 95.25 83 LEU A O 1
ATOM 694 N N . ILE A 1 84 ? -2.284 4.746 5.643 1.00 95.38 84 ILE A N 1
ATOM 695 C CA . ILE A 1 84 ? -3.495 5.445 5.217 1.00 95.38 84 ILE A CA 1
ATOM 696 C C . ILE A 1 84 ? -4.650 4.968 6.092 1.00 95.38 84 ILE A C 1
ATOM 698 O O . ILE A 1 84 ? -4.876 3.766 6.225 1.00 95.38 84 ILE A O 1
ATOM 702 N N . LEU A 1 85 ? -5.375 5.916 6.686 1.00 95.62 85 LEU A N 1
ATOM 703 C CA . LEU A 1 85 ? -6.621 5.661 7.402 1.00 95.62 85 LEU A CA 1
ATOM 704 C C . LEU A 1 85 ? -7.790 6.176 6.566 1.00 95.62 85 LEU A C 1
ATOM 706 O O . LEU A 1 85 ? -7.924 7.381 6.360 1.00 95.62 85 LEU A O 1
ATOM 710 N N . ASN A 1 86 ? -8.656 5.261 6.149 1.00 95.25 86 ASN A N 1
ATOM 711 C CA . ASN A 1 86 ? -9.928 5.576 5.520 1.00 95.25 86 ASN A CA 1
ATOM 712 C C . ASN A 1 86 ? -11.062 5.424 6.536 1.00 95.25 86 ASN A C 1
ATOM 714 O O . ASN A 1 86 ? -11.151 4.419 7.244 1.00 95.25 86 ASN A O 1
ATOM 718 N N . ILE A 1 87 ? -11.940 6.424 6.593 1.00 95.69 87 ILE A N 1
ATOM 719 C CA . ILE A 1 87 ? -13.113 6.436 7.469 1.00 95.69 87 ILE A CA 1
ATOM 720 C C . ILE A 1 87 ? -14.345 6.573 6.585 1.00 95.69 87 ILE A C 1
ATOM 722 O O . ILE A 1 87 ? -14.416 7.484 5.761 1.00 95.69 87 ILE A O 1
ATOM 726 N N . SER A 1 88 ? -15.323 5.687 6.762 1.00 93.75 88 SER A N 1
ATOM 727 C CA . SER A 1 88 ? -16.587 5.759 6.023 1.00 93.75 88 SER A CA 1
ATOM 728 C C . SER A 1 88 ? -17.789 5.628 6.951 1.00 93.75 88 SER A C 1
ATOM 730 O O . SER A 1 88 ? -17.762 4.825 7.887 1.00 93.75 88 SER A O 1
ATOM 732 N N . LEU A 1 89 ? -18.842 6.387 6.646 1.00 94.12 89 LEU A N 1
ATOM 733 C CA . LEU A 1 89 ? -20.147 6.338 7.299 1.00 94.12 89 LEU A CA 1
ATOM 734 C C . LEU A 1 89 ? -21.193 5.904 6.273 1.00 94.12 89 LEU A C 1
ATOM 736 O O . LEU A 1 89 ? -21.261 6.467 5.183 1.00 94.12 89 LEU A O 1
ATOM 740 N N . GLY A 1 90 ? -21.996 4.905 6.622 1.00 90.94 90 GLY A N 1
ATOM 741 C CA . GLY A 1 90 ? -23.109 4.422 5.812 1.00 90.94 90 GLY A CA 1
ATOM 742 C C . GLY A 1 90 ? -24.423 4.502 6.578 1.00 90.94 90 GLY A C 1
ATOM 743 O O . GLY A 1 90 ? -24.456 4.222 7.776 1.00 90.94 90 GLY A O 1
ATOM 744 N N . TYR A 1 91 ? -25.496 4.844 5.869 1.00 86.00 91 TYR A N 1
ATOM 745 C CA . TYR A 1 91 ? -26.870 4.721 6.350 1.00 86.00 91 TYR A CA 1
ATOM 746 C C . TYR A 1 91 ? -27.500 3.448 5.758 1.00 86.00 91 TYR A C 1
ATOM 748 O O . TYR A 1 91 ? -27.249 3.155 4.585 1.00 86.00 91 TYR A O 1
ATOM 756 N N . PRO A 1 92 ? -28.285 2.678 6.530 1.00 71.50 92 PRO A N 1
ATOM 757 C CA . PRO A 1 92 ? -29.089 1.591 6.006 1.00 71.50 92 PRO A CA 1
ATOM 758 C C . PRO A 1 92 ? -30.182 2.194 5.117 1.00 71.50 92 PRO A C 1
ATOM 760 O O . PRO A 1 92 ? -30.911 3.091 5.544 1.00 71.50 92 PRO A O 1
ATOM 763 N N . PHE A 1 93 ? -30.223 1.737 3.869 1.00 61.81 93 PHE A N 1
ATOM 764 C CA . PHE A 1 93 ? -31.309 1.985 2.923 1.00 61.81 93 PHE A CA 1
ATOM 765 C C . PHE A 1 93 ? -32.357 0.876 3.021 1.00 61.81 93 PHE A C 1
ATOM 767 O O . PHE A 1 93 ? -31.971 -0.268 3.361 1.00 61.81 93 PHE A O 1
#

pLDDT: mean 93.66, std 4.86, range [61.81, 97.75]